Protein AF-A0A7C3LEC4-F1 (afdb_monomer_lite)

Structure (mmCIF, N/CA/C/O backbone):
data_AF-A0A7C3LEC4-F1
#
_entry.id   AF-A0A7C3LEC4-F1
#
loop_
_atom_site.group_PDB
_atom_site.id
_atom_site.type_symbol
_atom_site.label_atom_id
_atom_site.label_alt_id
_atom_site.label_comp_id
_atom_site.label_asym_id
_atom_site.label_entity_id
_atom_site.label_seq_id
_atom_site.pdbx_PDB_ins_code
_atom_site.Cartn_x
_atom_site.Cartn_y
_atom_site.Cartn_z
_atom_site.occupancy
_atom_site.B_iso_or_equiv
_atom_site.auth_seq_id
_atom_site.auth_comp_id
_atom_site.auth_asym_id
_atom_site.auth_atom_id
_atom_site.pdbx_PDB_model_num
ATOM 1 N N . MET A 1 1 ? -20.632 -53.025 -91.323 1.00 38.03 1 MET A N 1
ATOM 2 C CA . MET A 1 1 ? -20.181 -54.429 -91.199 1.00 38.03 1 MET A CA 1
ATOM 3 C C . MET A 1 1 ? -20.245 -54.836 -89.733 1.00 38.03 1 MET A C 1
ATOM 5 O O . MET A 1 1 ? -19.624 -54.153 -88.939 1.00 38.03 1 MET A O 1
ATOM 9 N N . LYS A 1 2 ? -20.999 -55.913 -89.440 1.00 38.25 2 LYS A N 1
ATOM 10 C CA . LYS A 1 2 ? -20.839 -56.899 -88.342 1.00 38.25 2 LYS A CA 1
ATOM 11 C C . LYS A 1 2 ? -20.796 -56.398 -86.874 1.00 38.25 2 LYS A C 1
ATOM 13 O O . LYS A 1 2 ? -19.854 -55.733 -86.486 1.00 38.25 2 LYS A O 1
ATOM 18 N N . THR A 1 3 ? -21.874 -56.609 -86.091 1.00 40.00 3 THR A N 1
ATOM 19 C CA . THR A 1 3 ? -22.117 -57.724 -85.108 1.00 40.00 3 THR A CA 1
ATOM 20 C C . THR A 1 3 ? -21.267 -57.615 -83.827 1.00 40.00 3 THR A C 1
ATOM 22 O O . THR A 1 3 ? -20.110 -57.262 -83.937 1.00 40.00 3 THR A O 1
ATOM 25 N N . LEU A 1 4 ? -21.664 -57.964 -82.596 1.00 41.81 4 LEU A N 1
ATOM 26 C CA . LEU A 1 4 ? -22.846 -58.564 -81.956 1.00 41.81 4 LEU A CA 1
ATOM 27 C C . LEU A 1 4 ? -22.631 -58.464 -80.422 1.00 41.81 4 LEU A C 1
ATOM 29 O O . LEU A 1 4 ? -21.501 -58.567 -79.967 1.00 41.81 4 LEU A O 1
ATOM 33 N N . ARG A 1 5 ? -23.742 -58.335 -79.681 1.00 42.62 5 ARG A N 1
ATOM 34 C CA . ARG A 1 5 ? -24.083 -58.858 -78.332 1.00 42.62 5 ARG A CA 1
ATOM 35 C C . ARG A 1 5 ? -22.997 -59.165 -77.277 1.00 42.62 5 ARG A C 1
ATOM 37 O O . ARG A 1 5 ? -22.108 -59.975 -77.494 1.00 42.62 5 ARG A O 1
ATOM 44 N N . GLY A 1 6 ? -23.322 -58.782 -76.035 1.00 41.06 6 GLY A N 1
ATOM 45 C CA . GLY A 1 6 ? -22.958 -59.526 -74.821 1.00 41.06 6 GLY A CA 1
ATOM 46 C C . GLY A 1 6 ? -23.704 -59.024 -73.574 1.00 41.06 6 GLY A C 1
ATOM 47 O O . GLY A 1 6 ? -23.355 -57.980 -73.041 1.00 41.06 6 GLY A O 1
ATOM 48 N N . LEU A 1 7 ? -24.744 -59.750 -73.141 1.00 51.84 7 LEU A N 1
ATOM 49 C CA . LEU A 1 7 ? -25.491 -59.562 -71.883 1.00 51.84 7 LEU A CA 1
ATOM 50 C C . LEU A 1 7 ? -24.660 -59.996 -70.658 1.00 51.84 7 LEU A C 1
ATOM 52 O O . LEU A 1 7 ? -24.018 -61.041 -70.723 1.00 51.84 7 LEU A O 1
ATOM 56 N N . ALA A 1 8 ? -24.829 -59.323 -69.511 1.00 44.41 8 ALA A N 1
ATOM 57 C CA . ALA A 1 8 ? -24.746 -59.952 -68.184 1.00 44.41 8 ALA A CA 1
ATOM 58 C C . ALA A 1 8 ? -25.538 -59.162 -67.114 1.00 44.41 8 ALA A C 1
ATOM 60 O O . ALA A 1 8 ? -25.639 -57.941 -67.172 1.00 44.41 8 ALA A O 1
ATOM 61 N N . ALA A 1 9 ? -26.118 -59.918 -66.179 1.00 50.47 9 ALA A N 1
ATOM 62 C CA . ALA A 1 9 ? -27.184 -59.626 -65.210 1.00 50.47 9 ALA A CA 1
ATOM 63 C C . ALA A 1 9 ? -26.921 -58.526 -64.146 1.00 50.47 9 ALA A C 1
ATOM 65 O O . ALA A 1 9 ? -25.765 -58.223 -63.844 1.00 50.47 9 ALA A O 1
ATOM 66 N N . PRO A 1 10 ? -27.978 -57.989 -63.490 1.00 47.25 10 PRO A N 1
ATOM 67 C CA . PRO A 1 10 ? -27.826 -57.040 -62.390 1.00 47.25 10 PRO A CA 1
ATOM 68 C C . PRO A 1 10 ? -27.407 -57.755 -61.096 1.00 47.25 10 PRO A C 1
ATOM 70 O O . PRO A 1 10 ? -28.043 -58.711 -60.658 1.00 47.25 10 PRO A O 1
ATOM 73 N N . ARG A 1 11 ? -26.347 -57.262 -60.447 1.00 51.53 11 ARG A N 1
ATOM 74 C CA . ARG A 1 11 ? -26.058 -57.561 -59.037 1.00 51.53 11 ARG A CA 1
ATOM 75 C C . ARG A 1 11 ? -26.764 -56.511 -58.186 1.00 51.53 11 ARG A C 1
ATOM 77 O O . ARG A 1 11 ? -26.497 -55.328 -58.360 1.00 51.53 11 ARG A O 1
ATOM 84 N N . HIS A 1 12 ? -27.626 -56.936 -57.267 1.00 56.53 12 HIS A N 1
ATOM 85 C CA . HIS A 1 12 ? -28.077 -56.095 -56.159 1.00 56.53 12 HIS A CA 1
ATOM 86 C C . HIS A 1 12 ? -26.960 -55.998 -55.110 1.00 56.53 12 HIS A C 1
ATOM 88 O O . HIS A 1 12 ? -26.581 -57.032 -54.557 1.00 56.53 12 HIS A O 1
ATOM 94 N N . PRO A 1 13 ? -26.453 -54.800 -54.775 1.00 56.41 13 PRO A N 1
ATOM 95 C CA . PRO A 1 13 ? -25.772 -54.586 -53.512 1.00 56.41 13 PRO A CA 1
ATOM 96 C C . PRO A 1 13 ? -26.797 -54.169 -52.446 1.00 56.41 13 PRO A C 1
ATOM 98 O O . PRO A 1 13 ? -27.571 -53.231 -52.642 1.00 56.41 13 PRO A O 1
ATOM 101 N N . GLY A 1 14 ? -26.805 -54.887 -51.319 1.00 56.25 14 GLY A N 1
ATOM 102 C CA . GLY A 1 14 ? -27.458 -54.451 -50.081 1.00 56.25 14 GLY A CA 1
ATOM 103 C C . GLY A 1 14 ? -26.877 -53.124 -49.561 1.00 56.25 14 GLY A C 1
ATOM 104 O O . GLY A 1 14 ? -25.855 -52.651 -50.064 1.00 56.25 14 GLY A O 1
ATOM 105 N N . PRO A 1 15 ? -27.536 -52.490 -48.579 1.00 55.31 15 PRO A N 1
ATOM 106 C CA . PRO A 1 15 ? -27.383 -51.065 -48.312 1.00 55.31 15 PRO A CA 1
ATOM 107 C C . PRO A 1 15 ? -26.033 -50.755 -47.648 1.00 55.31 15 PRO A C 1
ATOM 109 O O . PRO A 1 15 ? -25.650 -51.452 -46.705 1.00 55.31 15 PRO A O 1
ATOM 112 N N . PRO A 1 16 ? -25.322 -49.685 -48.044 1.00 55.59 16 PRO A N 1
ATOM 113 C CA . PRO A 1 16 ? -24.225 -49.185 -47.237 1.00 55.59 16 PRO A CA 1
ATOM 114 C C . PRO A 1 16 ? -24.799 -48.297 -46.127 1.00 55.59 16 PRO A C 1
ATOM 116 O O . PRO A 1 16 ? -25.339 -47.228 -46.392 1.00 55.59 16 PRO A O 1
ATOM 119 N N . PHE A 1 17 ? -24.689 -48.769 -44.884 1.00 57.84 17 PHE A N 1
ATOM 120 C CA . PHE A 1 17 ? -24.956 -48.040 -43.642 1.00 57.84 17 PHE A CA 1
ATOM 121 C C . PHE A 1 17 ? -24.212 -46.684 -43.616 1.00 57.84 17 PHE A C 1
ATOM 123 O O . PHE A 1 17 ? -23.004 -46.678 -43.376 1.00 57.84 17 PHE A O 1
ATOM 130 N N . PRO A 1 18 ? -24.880 -45.523 -43.787 1.00 53.19 18 PRO A N 1
ATOM 131 C CA . PRO A 1 18 ? -24.208 -44.223 -43.767 1.00 53.19 18 PRO A CA 1
ATOM 132 C C . PRO A 1 18 ? -24.259 -43.541 -42.387 1.00 53.19 18 PRO A C 1
ATOM 134 O O . PRO A 1 18 ? -23.604 -42.526 -42.166 1.00 53.19 18 PRO A O 1
ATOM 137 N N . HIS A 1 19 ? -25.018 -44.084 -41.429 1.00 52.25 19 HIS A N 1
ATOM 138 C CA . HIS A 1 19 ? -25.317 -43.392 -40.168 1.00 52.25 19 HIS A CA 1
ATOM 139 C C . HIS A 1 19 ? -24.246 -43.562 -39.080 1.00 52.25 19 HIS A C 1
ATOM 141 O O . HIS A 1 19 ? -24.142 -42.720 -38.191 1.00 52.25 19 HIS A O 1
ATOM 147 N N . LEU A 1 20 ? -23.414 -44.606 -39.161 1.00 53.00 20 LEU A N 1
ATOM 148 C CA . LEU A 1 20 ? -22.359 -44.864 -38.172 1.00 53.00 20 LEU A CA 1
ATOM 149 C C . LEU A 1 20 ? -21.160 -43.915 -38.326 1.00 53.00 20 LEU A C 1
ATOM 151 O O . LEU A 1 20 ? -20.587 -43.487 -37.328 1.00 53.00 20 LEU A O 1
ATOM 155 N N . ALA A 1 21 ? -20.826 -43.512 -39.556 1.00 54.72 21 ALA A N 1
ATOM 156 C CA . ALA A 1 21 ? -19.717 -42.590 -39.810 1.00 54.72 21 ALA A CA 1
ATOM 157 C C . ALA A 1 21 ? -20.034 -41.145 -39.375 1.00 54.72 21 ALA A C 1
ATOM 159 O O . ALA A 1 21 ? -19.155 -40.437 -38.886 1.00 54.72 21 ALA A O 1
ATOM 160 N N . LEU A 1 22 ? -21.297 -40.716 -39.494 1.00 53.59 22 LEU A N 1
ATOM 161 C CA . LEU A 1 22 ? -21.722 -39.363 -39.120 1.00 53.59 22 LEU A CA 1
ATOM 162 C C . LEU A 1 22 ? -21.782 -39.170 -37.592 1.00 53.59 22 LEU A C 1
ATOM 164 O O . LEU A 1 22 ? -21.435 -38.102 -37.091 1.00 53.59 22 LEU A O 1
ATOM 168 N N . GLY A 1 23 ? -22.163 -40.214 -36.846 1.00 54.94 23 GLY A N 1
ATOM 169 C CA . GLY A 1 23 ? -22.210 -40.177 -35.379 1.00 54.94 23 GLY A CA 1
ATOM 170 C C . GLY A 1 23 ? -20.829 -40.065 -34.725 1.00 54.94 23 GLY A C 1
ATOM 171 O O . GLY A 1 23 ? -20.663 -39.320 -33.762 1.00 54.94 23 GLY A O 1
ATOM 172 N N . VAL A 1 24 ? -19.815 -40.739 -35.282 1.00 58.44 24 VAL A N 1
ATOM 173 C CA . VAL A 1 24 ? -18.431 -40.671 -34.775 1.00 58.44 24 VAL A CA 1
ATOM 174 C C . VAL A 1 24 ? -17.795 -39.304 -35.053 1.00 58.44 24 VAL A C 1
ATOM 176 O O . VAL A 1 24 ? -17.074 -38.781 -34.207 1.00 58.44 24 VAL A O 1
ATOM 179 N N . LEU A 1 25 ? -18.113 -38.678 -36.191 1.00 56.53 25 LEU A N 1
ATOM 180 C CA . LEU A 1 25 ? -17.608 -37.344 -36.526 1.00 56.53 25 LEU A CA 1
ATOM 181 C C . LEU A 1 25 ? -18.189 -36.255 -35.603 1.00 56.53 25 LEU A C 1
ATOM 183 O O . LEU A 1 25 ? -17.462 -35.363 -35.179 1.00 56.53 25 LEU A O 1
ATOM 187 N N . LEU A 1 26 ? -19.468 -36.355 -35.225 1.00 56.09 26 LEU A N 1
ATOM 188 C CA . LEU A 1 26 ? -20.110 -35.422 -34.285 1.00 56.09 26 LEU A CA 1
ATOM 189 C C . LEU A 1 26 ? -19.587 -35.560 -32.844 1.00 56.09 26 LEU A C 1
ATOM 191 O O . LEU A 1 26 ? -19.473 -34.558 -32.139 1.00 56.09 26 LEU A O 1
ATOM 195 N N . LEU A 1 27 ? -19.201 -36.768 -32.423 1.00 54.88 27 LEU A N 1
ATOM 196 C CA . LEU A 1 27 ? -18.569 -37.010 -31.117 1.00 54.88 27 LEU A CA 1
ATOM 197 C C . LEU A 1 27 ? -17.131 -36.470 -31.028 1.00 54.88 27 LEU A C 1
ATOM 199 O O . LEU A 1 27 ? -16.689 -36.113 -29.938 1.00 54.88 27 LEU A O 1
ATOM 203 N N . LEU A 1 28 ? -16.419 -36.349 -32.154 1.00 55.75 28 LEU A N 1
ATOM 204 C CA . LEU A 1 28 ? -15.067 -35.774 -32.201 1.00 55.75 28 LEU A CA 1
ATOM 205 C C . LEU A 1 28 ? -15.051 -34.237 -32.209 1.00 55.75 28 LEU A C 1
ATOM 207 O O . LEU A 1 28 ? -14.057 -33.643 -31.807 1.00 55.75 28 LEU A O 1
ATOM 211 N N . VAL A 1 29 ? -16.141 -33.580 -32.623 1.00 55.97 29 VAL A N 1
ATOM 212 C CA . VAL A 1 29 ? -16.235 -32.105 -32.625 1.00 55.97 29 VAL A CA 1
ATOM 213 C C . VAL A 1 29 ? -16.628 -31.551 -31.244 1.00 55.97 29 VAL A C 1
ATOM 215 O O . VAL A 1 29 ? -16.306 -30.410 -30.922 1.00 55.97 29 VAL A O 1
ATOM 218 N N . TYR A 1 30 ? -17.263 -32.357 -30.385 1.00 53.19 30 TYR A N 1
ATOM 219 C CA . TYR A 1 30 ? -17.681 -31.926 -29.042 1.00 53.19 30 TYR A CA 1
ATOM 220 C C . TYR A 1 30 ? -16.588 -32.009 -27.961 1.00 53.19 30 TYR A C 1
ATOM 222 O O . TYR A 1 30 ? -16.774 -31.462 -26.875 1.00 53.19 30 TYR A O 1
ATOM 230 N N . THR A 1 31 ? -15.442 -32.647 -28.221 1.00 54.31 31 THR A N 1
ATOM 231 C CA . THR A 1 31 ? -14.373 -32.820 -27.216 1.00 54.31 31 THR A CA 1
ATOM 232 C C . THR A 1 31 ? -13.286 -31.741 -27.245 1.00 54.31 31 THR A C 1
ATOM 234 O O . THR A 1 31 ? -12.437 -31.717 -26.356 1.00 54.31 31 THR A O 1
ATOM 237 N N . SER A 1 32 ? -13.306 -30.802 -28.196 1.00 53.47 32 SER A N 1
ATOM 238 C CA . SER A 1 32 ? -12.223 -29.818 -28.380 1.00 53.47 32 SER A CA 1
ATOM 239 C C . SER A 1 32 ? -12.440 -28.438 -27.740 1.00 53.47 32 SER A C 1
ATOM 241 O O . SER A 1 32 ? -11.647 -27.534 -27.983 1.00 53.47 32 SER A O 1
ATOM 243 N N . ALA A 1 33 ? -13.453 -28.249 -26.890 1.00 55.28 33 ALA A N 1
ATOM 244 C CA . ALA A 1 33 ? -13.653 -26.990 -26.157 1.00 55.28 33 ALA A CA 1
ATOM 245 C C . ALA A 1 33 ? -13.375 -27.120 -24.649 1.00 55.28 33 ALA A C 1
ATOM 247 O O . ALA A 1 33 ? -14.058 -26.523 -23.821 1.00 55.28 33 ALA A O 1
ATOM 248 N N . ALA A 1 34 ? -12.352 -27.886 -24.268 1.00 54.81 34 ALA A N 1
ATOM 249 C CA . ALA A 1 34 ? -11.735 -27.724 -22.958 1.00 54.81 34 ALA A CA 1
ATOM 250 C C . ALA A 1 34 ? -10.732 -26.566 -23.048 1.00 54.81 34 ALA A C 1
ATOM 252 O O . ALA A 1 34 ? -9.538 -26.774 -23.257 1.00 54.81 34 ALA A O 1
ATOM 253 N N . THR A 1 35 ? -11.212 -25.326 -22.920 1.00 54.22 35 THR A N 1
ATOM 254 C CA . THR A 1 35 ? -10.323 -24.194 -22.641 1.00 54.22 35 THR A CA 1
ATOM 255 C C . THR A 1 35 ? -9.711 -24.452 -21.272 1.00 54.22 35 THR A C 1
ATOM 257 O O . THR A 1 35 ? -10.324 -24.169 -20.244 1.00 54.22 35 THR A O 1
ATOM 260 N N . SER A 1 36 ? -8.508 -25.022 -21.238 1.00 58.34 36 SER A N 1
ATOM 261 C CA . SER A 1 36 ? -7.656 -24.968 -20.060 1.00 58.34 36 SER A CA 1
ATOM 262 C C . SER A 1 36 ? -7.430 -23.488 -19.776 1.00 58.34 36 SER A C 1
ATOM 264 O O . SER A 1 36 ? -6.641 -22.839 -20.467 1.00 58.34 36 SER A O 1
ATOM 266 N N . GLY A 1 37 ? -8.190 -22.918 -18.838 1.00 51.09 37 GLY A N 1
ATOM 267 C CA . GLY A 1 37 ? -7.944 -21.565 -18.363 1.00 51.09 37 GLY A CA 1
ATOM 268 C C . GLY A 1 37 ? -6.473 -21.501 -17.987 1.00 51.09 37 GLY A C 1
ATOM 269 O O . GLY A 1 37 ? -6.030 -22.292 -17.155 1.00 51.09 37 GLY A O 1
ATOM 270 N N . ALA A 1 38 ? -5.704 -20.659 -18.682 1.00 58.66 38 ALA A N 1
ATOM 271 C CA . ALA A 1 38 ? -4.285 -20.512 -18.409 1.00 58.66 38 ALA A CA 1
ATOM 272 C C . ALA A 1 38 ? -4.138 -20.304 -16.902 1.00 58.66 38 ALA A C 1
ATOM 274 O O . ALA A 1 38 ? -4.747 -19.384 -16.352 1.00 58.66 38 ALA A O 1
ATOM 275 N N . VAL A 1 39 ? -3.407 -21.200 -16.234 1.00 55.75 39 VAL A N 1
ATOM 276 C CA . VAL A 1 39 ? -3.098 -21.062 -14.813 1.00 55.75 39 VAL A CA 1
ATOM 277 C C . VAL A 1 39 ? -2.348 -19.743 -14.688 1.00 55.75 39 VAL A C 1
ATOM 279 O O . VAL A 1 39 ? -1.176 -19.642 -15.043 1.00 55.75 39 VAL A O 1
ATOM 282 N N . SER A 1 40 ? -3.066 -18.692 -14.298 1.00 62.94 40 SER A N 1
ATOM 283 C CA . SER A 1 40 ? -2.488 -17.372 -14.109 1.00 62.94 40 SER A CA 1
ATOM 284 C C . SER A 1 40 ? -1.607 -17.470 -12.880 1.00 62.94 40 SER A C 1
ATOM 286 O O . SER A 1 40 ? -2.110 -17.463 -11.755 1.00 62.94 40 SER A O 1
ATOM 288 N N . GLU A 1 41 ? -0.300 -17.563 -13.101 1.00 72.75 41 GLU A N 1
ATOM 289 C CA . GLU A 1 41 ? 0.687 -17.465 -12.038 1.00 72.75 41 GLU A CA 1
ATOM 290 C C . GLU A 1 41 ? 0.403 -16.184 -11.239 1.00 72.75 41 GLU A C 1
ATOM 292 O O . GLU A 1 41 ? 0.360 -15.074 -11.785 1.00 72.75 41 GLU A O 1
ATOM 297 N N . THR A 1 42 ? 0.064 -16.379 -9.966 1.00 80.50 42 THR A N 1
ATOM 298 C CA . THR A 1 42 ? -0.406 -15.341 -9.049 1.00 80.50 42 THR A CA 1
ATOM 299 C C . THR A 1 42 ? 0.518 -15.363 -7.8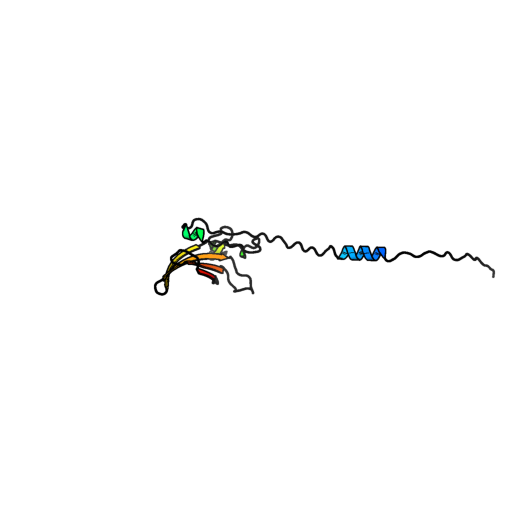46 1.00 80.50 42 THR A C 1
ATOM 301 O O . THR A 1 42 ? 0.496 -16.303 -7.054 1.00 80.50 42 THR A O 1
ATOM 304 N N . GLN A 1 43 ? 1.347 -14.332 -7.714 1.00 89.81 43 GLN A N 1
ATOM 305 C CA . GLN A 1 43 ? 2.161 -14.118 -6.525 1.00 89.81 43 GLN A CA 1
ATOM 306 C C . GLN A 1 43 ? 1.378 -13.271 -5.518 1.00 89.81 43 GLN A C 1
ATOM 308 O O . GLN A 1 43 ? 0.971 -12.151 -5.825 1.00 89.81 43 GLN A O 1
ATOM 313 N N . ALA A 1 44 ? 1.180 -13.795 -4.308 1.00 93.69 44 ALA A N 1
ATOM 314 C CA . ALA A 1 44 ? 0.605 -13.033 -3.206 1.00 93.69 44 ALA A CA 1
ATOM 315 C C . ALA A 1 44 ? 1.696 -12.279 -2.432 1.00 93.69 44 ALA A C 1
ATOM 317 O O . ALA A 1 44 ? 2.781 -12.805 -2.180 1.00 93.69 44 ALA A O 1
ATOM 318 N N . TYR A 1 45 ? 1.384 -11.055 -2.020 1.00 94.62 45 TYR A N 1
ATOM 319 C CA . TYR A 1 45 ? 2.240 -10.190 -1.224 1.00 94.62 45 TYR A CA 1
ATOM 320 C C . TYR A 1 45 ? 1.594 -9.949 0.139 1.00 94.62 45 TYR A C 1
ATOM 322 O O . TYR A 1 45 ? 0.424 -9.568 0.222 1.00 94.62 45 TYR A O 1
ATOM 330 N N . VAL A 1 46 ? 2.372 -10.144 1.202 1.00 92.94 46 VAL A N 1
ATOM 331 C CA . VAL A 1 46 ? 1.955 -9.923 2.592 1.00 92.94 46 VAL A CA 1
ATOM 332 C C . VAL A 1 46 ? 2.942 -8.960 3.233 1.00 92.94 46 VAL A C 1
ATOM 334 O O . VAL A 1 46 ? 4.153 -9.138 3.101 1.00 92.94 46 VAL A O 1
ATOM 337 N N . ALA A 1 47 ? 2.443 -7.937 3.925 1.00 89.19 47 ALA A N 1
ATOM 338 C CA . ALA A 1 47 ? 3.312 -7.028 4.661 1.00 89.19 47 ALA A CA 1
ATOM 339 C C . ALA A 1 47 ? 3.946 -7.753 5.862 1.00 89.19 47 ALA A C 1
ATOM 341 O O . ALA A 1 47 ? 3.242 -8.323 6.696 1.00 89.19 47 ALA A O 1
ATOM 342 N N . SER A 1 48 ? 5.273 -7.699 5.973 1.00 86.25 48 SER A N 1
ATOM 343 C CA . SER A 1 48 ? 6.047 -8.297 7.069 1.00 86.25 48 SER A CA 1
ATOM 344 C C . SER A 1 48 ? 6.895 -7.253 7.799 1.00 86.25 48 SER A C 1
ATOM 346 O O . SER A 1 48 ? 7.217 -6.208 7.241 1.00 86.25 48 SER A O 1
ATOM 348 N N . GLY A 1 49 ? 7.289 -7.541 9.045 1.00 84.88 49 GLY A N 1
ATOM 349 C CA . GLY A 1 49 ? 8.221 -6.701 9.816 1.00 84.88 49 GLY A CA 1
ATOM 350 C C . GLY A 1 49 ? 7.605 -5.466 10.489 1.00 84.88 49 GLY A C 1
ATOM 351 O O . GLY A 1 49 ? 8.333 -4.663 11.066 1.00 84.88 49 GLY A O 1
ATOM 352 N N . GLY A 1 50 ? 6.279 -5.304 10.437 1.00 85.00 50 GLY A N 1
ATOM 353 C CA . GLY A 1 50 ? 5.567 -4.217 11.112 1.00 85.00 50 GLY A CA 1
ATOM 354 C C . GLY A 1 50 ? 5.233 -4.504 12.587 1.00 85.00 50 GLY A C 1
ATOM 355 O O . GLY A 1 50 ? 5.374 -5.637 13.057 1.00 85.00 50 GLY A O 1
ATOM 356 N N . PRO A 1 51 ? 4.730 -3.495 13.328 1.00 90.38 51 PRO A N 1
ATOM 357 C CA . PRO A 1 51 ? 4.218 -3.678 14.686 1.00 90.38 51 PRO A CA 1
ATOM 358 C C . PRO A 1 51 ? 3.124 -4.759 14.755 1.00 90.38 51 PRO A C 1
ATOM 360 O O . PRO A 1 51 ? 2.386 -4.934 13.784 1.00 90.38 51 PRO A O 1
ATOM 363 N N . PRO A 1 52 ? 2.906 -5.421 15.908 1.00 91.62 52 PRO A N 1
ATOM 364 C CA . PRO A 1 52 ? 1.947 -6.527 16.017 1.00 91.62 52 PRO A CA 1
ATOM 365 C C . PRO A 1 52 ? 0.524 -6.194 15.546 1.00 91.62 52 PRO A C 1
ATOM 367 O O . PRO A 1 52 ? -0.139 -7.027 14.931 1.00 91.62 52 PRO A O 1
ATOM 370 N N . LEU A 1 53 ? 0.054 -4.969 15.809 1.00 91.81 53 LEU A N 1
ATOM 371 C CA . LEU A 1 53 ? -1.262 -4.511 15.357 1.00 91.81 53 LEU A CA 1
ATOM 372 C C . LEU A 1 53 ? -1.324 -4.368 13.828 1.00 91.81 53 LEU A C 1
ATOM 374 O O . LEU A 1 53 ? -2.325 -4.738 13.223 1.00 91.81 53 LEU A O 1
ATOM 378 N N . ALA A 1 54 ? -0.244 -3.885 13.211 1.00 91.62 54 ALA A N 1
ATOM 379 C CA . ALA A 1 54 ? -0.134 -3.755 11.765 1.00 91.62 54 ALA A CA 1
ATOM 380 C C . ALA A 1 54 ? -0.087 -5.128 11.086 1.00 91.62 54 ALA A C 1
ATOM 382 O O . ALA A 1 54 ? -0.787 -5.347 10.107 1.00 91.62 54 ALA A O 1
ATOM 383 N N . SER A 1 55 ? 0.692 -6.068 11.620 1.00 92.81 55 SER A N 1
ATOM 384 C CA . SER A 1 55 ? 0.826 -7.411 11.043 1.00 92.81 55 SER A CA 1
ATOM 385 C C . SER A 1 55 ? -0.471 -8.222 11.152 1.00 92.81 55 SER A C 1
ATOM 387 O O . SER A 1 55 ? -0.822 -8.946 10.228 1.00 92.81 55 SER A O 1
ATOM 389 N N . ARG A 1 56 ? -1.234 -8.060 12.244 1.00 94.50 56 ARG A N 1
ATOM 390 C CA . ARG A 1 56 ? -2.529 -8.740 12.450 1.00 94.50 56 ARG A CA 1
ATOM 391 C C . ARG A 1 56 ? -3.591 -8.352 11.419 1.00 94.50 56 ARG A C 1
ATOM 393 O O . ARG A 1 56 ? -4.433 -9.175 11.079 1.00 94.50 56 ARG A O 1
ATOM 400 N N . HIS A 1 57 ? -3.575 -7.099 10.976 1.00 95.75 57 HIS A N 1
ATOM 401 C CA . HIS A 1 57 ? -4.557 -6.545 10.042 1.00 95.75 57 HIS A CA 1
ATOM 402 C C . HIS A 1 57 ? -3.937 -6.212 8.678 1.00 95.75 57 HIS A C 1
ATOM 404 O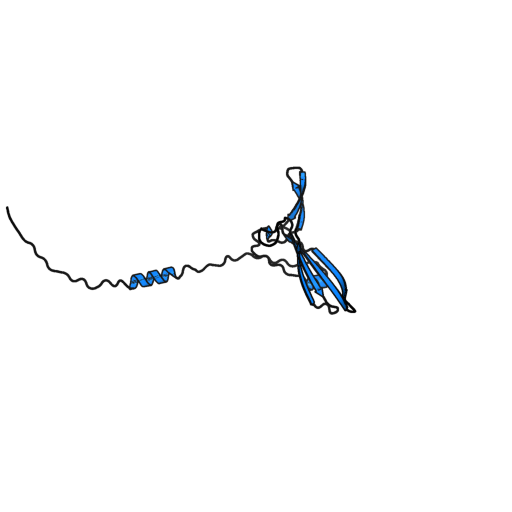 O . HIS A 1 57 ? -4.522 -5.454 7.905 1.00 95.75 57 HIS A O 1
ATOM 410 N N . ALA A 1 58 ? -2.748 -6.751 8.391 1.00 95.12 58 ALA A N 1
ATOM 411 C CA . ALA A 1 58 ? -2.064 -6.519 7.132 1.00 95.12 58 ALA A CA 1
ATOM 412 C C . ALA A 1 58 ? -2.879 -7.105 5.969 1.00 95.12 58 ALA A C 1
ATOM 414 O O . ALA A 1 58 ? -3.310 -8.259 6.045 1.00 95.12 58 ALA A O 1
ATOM 415 N N . PRO A 1 59 ? -3.083 -6.345 4.882 1.00 94.69 59 PRO A N 1
ATOM 416 C CA . PRO A 1 59 ? -3.736 -6.879 3.703 1.00 94.69 59 PRO A CA 1
ATOM 417 C C . PRO A 1 59 ? -2.839 -7.908 3.011 1.00 94.69 59 PRO A C 1
ATOM 419 O O . PRO A 1 59 ? -1.612 -7.777 2.980 1.00 94.69 59 PRO A O 1
ATOM 422 N N . VAL A 1 60 ? -3.483 -8.892 2.390 1.00 95.06 60 VAL A N 1
ATOM 423 C CA . VAL A 1 60 ? -2.859 -9.769 1.399 1.00 95.06 60 VAL A CA 1
ATOM 424 C C . VAL A 1 60 ? -3.231 -9.236 0.023 1.00 95.06 60 VAL A C 1
ATOM 426 O O . VAL A 1 60 ? -4.411 -9.074 -0.281 1.00 95.06 60 VAL A O 1
ATOM 429 N N . ILE A 1 61 ? -2.233 -8.948 -0.809 1.00 93.81 61 ILE A N 1
ATOM 430 C CA . ILE A 1 61 ? -2.443 -8.475 -2.181 1.00 93.81 61 ILE A CA 1
ATOM 431 C C . ILE A 1 61 ? -2.082 -9.611 -3.130 1.00 93.81 61 ILE A C 1
ATOM 433 O O . ILE A 1 61 ? -0.941 -10.055 -3.130 1.00 93.81 61 ILE A O 1
ATOM 437 N N . ALA A 1 62 ? -3.028 -10.058 -3.953 1.00 93.31 62 ALA A N 1
ATOM 438 C CA . ALA A 1 62 ? -2.816 -11.115 -4.944 1.00 93.31 62 ALA A CA 1
ATOM 439 C C . ALA A 1 62 ? -3.169 -10.599 -6.351 1.00 93.31 62 ALA A C 1
ATOM 441 O O . ALA A 1 62 ? -4.294 -10.799 -6.816 1.00 93.31 62 ALA A O 1
ATOM 442 N N . PRO A 1 63 ? -2.255 -9.871 -7.021 1.00 90.19 63 PRO A N 1
ATOM 443 C CA . PRO A 1 63 ? -2.494 -9.364 -8.364 1.00 90.19 63 PRO A CA 1
ATOM 444 C C . PRO A 1 63 ? -2.573 -10.506 -9.375 1.00 90.19 63 PRO A C 1
ATOM 446 O O . PRO A 1 63 ? -1.853 -11.496 -9.273 1.00 90.19 63 PRO A O 1
ATOM 449 N N . GLN A 1 64 ? -3.409 -10.349 -10.395 1.00 88.75 64 GLN A N 1
ATOM 450 C CA . GLN A 1 64 ? -3.481 -11.317 -11.486 1.00 88.75 64 GLN A CA 1
ATOM 451 C C . GLN A 1 64 ? -2.288 -11.168 -12.435 1.00 88.75 64 GLN A C 1
ATOM 453 O O . GLN A 1 64 ? -1.767 -10.070 -12.629 1.00 88.75 64 GLN A O 1
ATOM 458 N N . ASN A 1 65 ? -1.903 -12.263 -13.0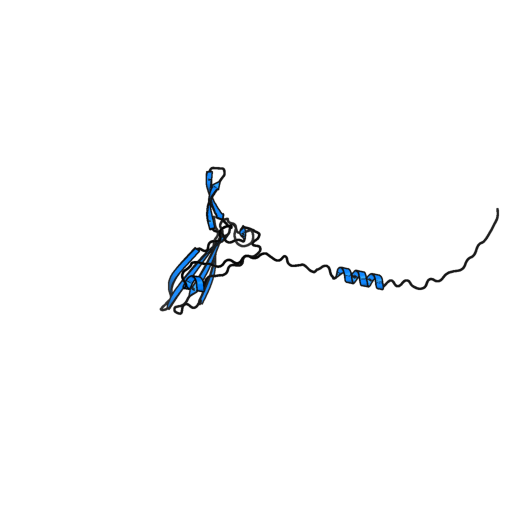95 1.00 89.25 65 ASN A N 1
ATOM 459 C CA . ASN A 1 65 ? -0.866 -12.292 -14.125 1.00 89.25 65 ASN A CA 1
ATOM 460 C C . ASN A 1 65 ? 0.438 -11.602 -13.683 1.00 89.25 65 ASN A C 1
ATOM 462 O O . ASN A 1 65 ? 0.885 -10.621 -14.292 1.00 89.25 65 ASN A O 1
ATOM 466 N N . THR A 1 66 ? 1.059 -12.112 -12.618 1.00 91.31 66 THR A N 1
ATOM 467 C CA . THR A 1 66 ? 2.311 -11.554 -12.086 1.00 91.31 66 THR A CA 1
ATOM 468 C C . THR A 1 66 ? 3.516 -11.860 -12.971 1.00 91.31 66 THR A C 1
ATOM 470 O O . THR A 1 66 ? 4.617 -11.416 -12.671 1.00 91.31 66 THR A O 1
ATOM 473 N N . LEU A 1 67 ? 3.358 -12.546 -14.106 1.00 91.19 67 LEU A N 1
ATOM 474 C CA . LEU A 1 67 ? 4.392 -12.595 -15.148 1.00 91.19 67 LEU A CA 1
ATOM 475 C C . LEU A 1 67 ? 4.674 -11.209 -15.740 1.00 91.19 67 LEU A C 1
ATOM 477 O O . LEU A 1 67 ? 5.780 -10.942 -16.207 1.00 91.19 67 LEU A O 1
ATOM 481 N N . ARG A 1 68 ? 3.698 -10.299 -15.679 1.00 91.25 68 ARG A N 1
ATOM 482 C CA . ARG A 1 68 ? 3.865 -8.914 -16.112 1.00 91.25 68 ARG A CA 1
ATOM 483 C C . ARG A 1 68 ? 4.373 -8.058 -14.956 1.00 91.25 68 ARG A C 1
ATOM 485 O O . ARG A 1 68 ? 3.725 -7.975 -13.917 1.00 91.25 68 ARG A O 1
ATOM 492 N N . SER A 1 69 ? 5.505 -7.384 -15.154 1.00 93.12 69 SER A N 1
ATOM 493 C CA . SER A 1 69 ? 6.153 -6.553 -14.125 1.00 93.12 69 SER A CA 1
ATOM 494 C C . SER A 1 69 ? 5.235 -5.470 -13.556 1.00 93.12 69 SER A C 1
ATOM 496 O O . SER A 1 69 ? 5.239 -5.231 -12.354 1.00 93.12 69 SER A O 1
ATOM 498 N N . TYR A 1 70 ? 4.376 -4.881 -14.388 1.00 92.06 70 TYR A N 1
ATOM 499 C CA . TYR A 1 70 ? 3.432 -3.848 -13.966 1.00 92.06 70 TYR A CA 1
ATOM 500 C C . TYR A 1 70 ? 2.287 -4.348 -13.075 1.00 92.06 70 TYR A C 1
ATOM 502 O O . TYR A 1 70 ? 1.622 -3.531 -12.447 1.00 92.06 70 TYR A O 1
ATOM 510 N N . ASN A 1 71 ? 2.077 -5.665 -12.983 1.00 92.56 71 ASN A N 1
ATOM 511 C CA . ASN A 1 71 ? 1.147 -6.271 -12.028 1.00 92.56 71 ASN A CA 1
ATOM 512 C C . ASN A 1 71 ? 1.833 -6.646 -10.705 1.00 92.56 71 ASN A C 1
ATOM 514 O O . ASN A 1 71 ? 1.166 -7.097 -9.779 1.00 92.56 71 ASN A O 1
ATOM 518 N N . ARG A 1 72 ? 3.156 -6.482 -10.590 1.00 95.00 72 ARG A N 1
ATOM 519 C CA . ARG A 1 72 ? 3.904 -6.774 -9.363 1.00 95.00 72 ARG A CA 1
ATOM 520 C C . ARG A 1 72 ? 3.975 -5.539 -8.478 1.00 95.00 72 ARG A C 1
ATOM 522 O O . ARG A 1 72 ? 4.174 -4.425 -8.963 1.00 95.00 72 ARG A O 1
ATOM 529 N N . VAL A 1 73 ? 3.887 -5.761 -7.171 1.00 95.50 73 VAL A N 1
ATOM 530 C CA . VAL A 1 73 ? 4.255 -4.742 -6.184 1.00 95.50 73 VAL A CA 1
ATOM 531 C C . VAL A 1 73 ? 5.762 -4.513 -6.262 1.00 95.50 73 VAL A C 1
ATOM 533 O O . VAL A 1 73 ? 6.530 -5.472 -6.327 1.00 95.50 73 VAL A O 1
ATOM 536 N N . GLY A 1 74 ? 6.194 -3.255 -6.230 1.00 96.44 74 GLY A N 1
ATOM 537 C CA . GLY A 1 74 ? 7.613 -2.918 -6.255 1.00 96.44 74 GLY A CA 1
ATOM 538 C C . GLY A 1 74 ? 7.995 -1.744 -5.365 1.00 96.44 74 GLY A C 1
ATOM 539 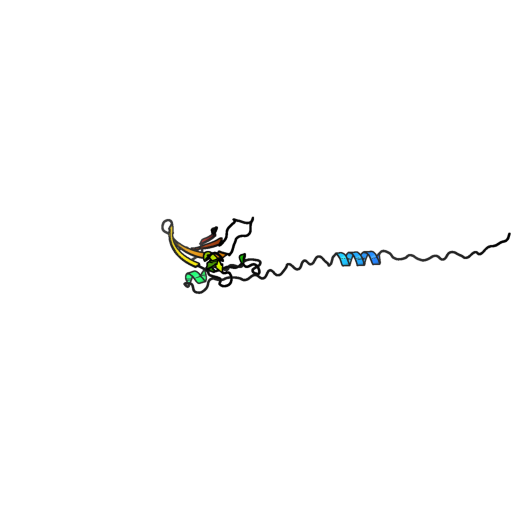O O . GLY A 1 74 ? 7.158 -1.131 -4.699 1.00 96.44 74 GLY A O 1
ATOM 540 N N . THR A 1 75 ? 9.290 -1.442 -5.370 1.00 97.44 75 THR A N 1
ATOM 541 C CA . THR A 1 75 ? 9.900 -0.375 -4.573 1.00 97.44 75 THR A CA 1
ATOM 542 C C . THR A 1 75 ? 10.197 0.845 -5.443 1.00 97.44 75 THR A C 1
ATOM 544 O O . THR A 1 75 ? 10.930 0.718 -6.422 1.00 97.44 75 THR A O 1
ATOM 547 N N . PRO A 1 76 ? 9.675 2.033 -5.102 1.00 95.44 76 PRO A N 1
ATOM 548 C CA . PRO A 1 76 ? 10.155 3.298 -5.643 1.00 95.44 76 PRO A CA 1
ATOM 549 C C . PRO A 1 76 ? 11.682 3.428 -5.573 1.00 95.44 76 PRO A C 1
ATOM 551 O O . PRO A 1 76 ? 12.280 3.300 -4.506 1.00 95.44 76 PRO A O 1
ATOM 554 N N . ALA A 1 77 ? 12.305 3.714 -6.710 1.00 96.31 77 ALA A N 1
ATOM 555 C CA . ALA A 1 77 ? 13.744 3.847 -6.875 1.00 96.31 77 ALA A CA 1
ATOM 556 C C . ALA A 1 77 ? 14.075 4.973 -7.866 1.00 96.31 77 ALA A C 1
ATOM 558 O O . ALA A 1 77 ? 13.216 5.450 -8.608 1.00 96.31 77 ALA A O 1
ATOM 559 N N . ALA A 1 78 ? 15.339 5.394 -7.882 1.00 95.56 78 ALA A N 1
ATOM 560 C CA . ALA A 1 78 ? 15.852 6.401 -8.802 1.00 95.56 78 ALA A CA 1
ATOM 561 C C . ALA A 1 78 ? 17.023 5.833 -9.609 1.00 95.56 78 ALA A C 1
ATOM 563 O O . ALA A 1 78 ? 17.832 5.062 -9.090 1.00 95.56 78 ALA A O 1
ATOM 564 N N . ARG A 1 79 ? 17.122 6.214 -10.881 1.00 94.88 79 ARG A N 1
ATOM 565 C CA . ARG A 1 79 ? 18.267 5.915 -11.755 1.00 94.88 79 ARG A CA 1
ATOM 566 C C . ARG A 1 79 ? 18.593 7.123 -12.623 1.00 94.88 79 ARG A C 1
ATOM 568 O O . ARG A 1 79 ? 17.787 8.044 -12.705 1.00 94.88 79 ARG A O 1
ATOM 575 N N . ARG A 1 80 ? 19.756 7.117 -13.275 1.00 96.38 80 ARG A N 1
ATOM 576 C CA . ARG A 1 80 ? 20.049 8.058 -14.364 1.00 96.38 80 ARG A CA 1
ATOM 577 C C . ARG A 1 80 ? 19.721 7.411 -15.707 1.00 96.38 80 ARG A C 1
ATOM 579 O O . ARG A 1 80 ? 20.015 6.230 -15.885 1.00 96.38 80 ARG A O 1
ATOM 586 N N . ASP A 1 81 ? 19.090 8.159 -16.603 1.00 93.06 81 ASP A N 1
ATOM 587 C CA . ASP A 1 81 ? 18.854 7.743 -17.986 1.00 93.06 81 ASP A CA 1
ATOM 588 C C . ASP A 1 81 ? 20.104 7.948 -18.865 1.00 93.06 81 ASP A C 1
ATOM 590 O O . ASP A 1 81 ? 21.184 8.292 -18.375 1.00 93.06 81 ASP A O 1
ATOM 594 N N . THR A 1 82 ? 19.965 7.716 -20.172 1.00 94.25 82 THR A N 1
ATOM 595 C CA . THR A 1 82 ? 21.048 7.877 -21.157 1.00 94.25 82 THR A CA 1
ATOM 596 C C . THR A 1 82 ? 21.537 9.318 -21.295 1.00 94.25 82 THR A C 1
ATOM 598 O O . THR A 1 82 ? 22.685 9.525 -21.678 1.00 94.25 82 THR A O 1
ATOM 601 N N . ASP A 1 83 ? 20.704 10.297 -20.941 1.00 96.06 83 ASP A N 1
ATOM 602 C CA . ASP A 1 83 ? 21.030 11.725 -20.973 1.00 96.06 83 ASP A CA 1
ATOM 603 C C . ASP A 1 83 ? 21.579 12.212 -19.616 1.00 96.06 83 ASP A C 1
ATOM 605 O O . ASP A 1 83 ? 21.814 13.404 -19.412 1.00 96.06 83 ASP A O 1
ATOM 609 N N . GLY A 1 84 ? 21.749 11.302 -18.648 1.00 96.06 84 GLY A N 1
ATOM 610 C CA . GLY A 1 84 ? 22.191 11.604 -17.290 1.00 96.06 84 GLY A CA 1
ATOM 611 C C . GLY A 1 84 ? 21.111 12.207 -16.383 1.00 96.06 84 GLY A C 1
ATOM 612 O O . GLY A 1 84 ? 21.423 12.560 -15.235 1.00 96.06 84 GLY A O 1
ATOM 613 N N . LYS A 1 85 ? 19.856 12.312 -16.840 1.00 96.38 85 LYS A N 1
ATOM 614 C CA . LYS A 1 85 ? 18.728 12.840 -16.056 1.00 96.38 85 LYS A CA 1
ATOM 615 C C . LYS A 1 85 ? 18.236 11.794 -15.067 1.00 96.38 85 LYS A C 1
ATOM 617 O O . LYS A 1 85 ? 18.293 10.596 -15.324 1.00 96.38 85 LYS A O 1
ATOM 622 N N . VAL A 1 86 ? 17.750 12.246 -13.913 1.00 94.75 86 VAL A N 1
ATOM 623 C CA . VAL A 1 86 ? 17.197 11.349 -12.892 1.00 94.75 86 VAL A CA 1
ATOM 624 C C . VAL A 1 86 ? 15.778 10.937 -13.285 1.00 94.75 86 VAL A C 1
ATOM 626 O O . VAL A 1 86 ? 14.910 11.790 -13.444 1.00 94.75 86 VAL A O 1
ATOM 629 N N . GLU A 1 87 ? 15.539 9.632 -13.384 1.00 93.69 87 GLU A N 1
ATOM 630 C CA . GLU A 1 87 ? 14.218 9.029 -13.567 1.00 93.69 87 GLU A CA 1
ATOM 631 C C . GLU A 1 87 ? 13.809 8.290 -12.285 1.00 93.69 87 GLU A C 1
ATOM 633 O O . GLU A 1 87 ? 14.575 7.481 -11.749 1.00 93.69 87 GLU A O 1
ATOM 638 N N . ILE A 1 88 ? 12.583 8.544 -11.817 1.00 92.94 88 ILE A N 1
ATOM 639 C CA . ILE A 1 88 ? 11.939 7.767 -10.752 1.00 92.94 88 ILE A CA 1
ATOM 640 C C . ILE A 1 88 ? 11.155 6.614 -11.379 1.00 92.94 88 ILE A C 1
ATOM 642 O O . ILE A 1 88 ? 10.350 6.821 -12.289 1.00 92.94 88 ILE A O 1
ATOM 646 N N . TYR A 1 89 ? 11.375 5.405 -10.871 1.00 93.56 89 TYR A N 1
ATOM 647 C CA . TYR A 1 89 ? 10.732 4.184 -11.350 1.00 93.56 89 TYR A CA 1
ATOM 648 C C . TYR A 1 89 ? 10.341 3.272 -10.184 1.00 93.56 89 TYR A C 1
ATOM 650 O O . TYR A 1 89 ? 10.790 3.465 -9.054 1.00 93.56 89 TYR A O 1
ATOM 658 N N . ILE A 1 90 ? 9.521 2.255 -10.452 1.00 96.00 90 ILE A N 1
ATOM 659 C CA . ILE A 1 90 ? 9.216 1.193 -9.487 1.00 96.00 90 ILE A CA 1
ATOM 660 C C . ILE A 1 90 ? 10.012 -0.062 -9.847 1.00 96.00 90 ILE A C 1
ATOM 662 O O . ILE A 1 90 ? 9.822 -0.641 -10.917 1.00 96.00 90 ILE A O 1
ATOM 666 N N . ASP A 1 91 ? 10.879 -0.510 -8.943 1.00 96.69 91 ASP A N 1
ATOM 667 C CA . ASP A 1 91 ? 11.586 -1.781 -9.056 1.00 96.69 91 ASP A CA 1
ATOM 668 C C . ASP A 1 91 ? 10.708 -2.934 -8.552 1.00 96.69 91 ASP A C 1
ATOM 670 O O . ASP A 1 91 ? 10.540 -3.138 -7.349 1.00 96.69 91 ASP A O 1
ATOM 674 N N . SER A 1 92 ? 10.149 -3.708 -9.482 1.00 95.81 92 SER A N 1
ATOM 675 C CA . SER A 1 92 ? 9.283 -4.858 -9.186 1.00 95.81 92 SER A CA 1
ATOM 676 C C . SER A 1 92 ? 10.019 -6.104 -8.675 1.00 95.81 92 SER A C 1
ATOM 678 O O . SER A 1 92 ? 9.374 -7.101 -8.352 1.00 95.81 92 SER A O 1
ATOM 680 N N . ARG A 1 93 ? 11.358 -6.083 -8.595 1.00 95.31 93 ARG A N 1
ATOM 681 C CA . ARG A 1 93 ? 12.153 -7.193 -8.034 1.00 95.31 93 ARG A CA 1
ATOM 682 C C . ARG A 1 93 ? 12.126 -7.206 -6.510 1.00 95.31 93 ARG A C 1
ATOM 684 O O . ARG A 1 93 ? 12.275 -8.263 -5.905 1.00 95.31 93 ARG A O 1
ATOM 691 N N . PHE A 1 94 ? 11.918 -6.040 -5.906 1.00 95.25 94 PHE A N 1
ATOM 692 C CA . PHE A 1 94 ? 11.894 -5.854 -4.462 1.00 95.25 94 PHE A CA 1
ATOM 693 C C . PHE A 1 94 ? 10.520 -5.296 -4.074 1.00 95.25 94 PHE A C 1
ATOM 695 O O . PHE A 1 94 ? 10.303 -4.091 -4.196 1.00 95.25 94 PHE A O 1
ATOM 702 N N . PRO A 1 95 ? 9.549 -6.129 -3.666 1.00 96.06 95 PRO A N 1
ATOM 703 C CA . PRO A 1 95 ? 8.243 -5.643 -3.235 1.00 96.06 95 PRO A CA 1
ATOM 704 C C . PRO A 1 95 ? 8.347 -4.963 -1.866 1.00 96.06 95 PRO A C 1
ATOM 706 O O . PRO A 1 95 ? 8.890 -5.539 -0.926 1.00 96.06 95 PRO A O 1
ATOM 709 N N . THR A 1 96 ? 7.774 -3.764 -1.737 1.00 96.31 96 THR A N 1
ATOM 710 C CA . THR A 1 96 ? 7.764 -3.011 -0.474 1.00 96.31 96 THR A CA 1
ATOM 711 C C . THR A 1 96 ? 6.355 -2.558 -0.117 1.00 96.31 96 THR A C 1
ATOM 713 O O . THR A 1 96 ? 5.633 -2.000 -0.944 1.00 96.31 96 THR A O 1
ATOM 716 N N . PHE A 1 97 ? 5.988 -2.760 1.151 1.00 96.19 97 PHE A N 1
ATOM 717 C CA . PHE A 1 97 ? 4.834 -2.119 1.774 1.00 96.19 97 PHE A CA 1
ATOM 718 C C . PHE A 1 97 ? 5.307 -0.942 2.616 1.00 96.19 97 PHE A C 1
ATOM 720 O O . PHE A 1 97 ? 6.154 -1.092 3.495 1.00 96.19 97 PHE A O 1
ATOM 727 N N . TYR A 1 98 ? 4.696 0.213 2.402 1.00 95.94 98 TYR A N 1
ATOM 728 C CA . TYR A 1 98 ? 4.818 1.349 3.302 1.00 95.94 98 TYR A CA 1
ATOM 729 C C . TYR A 1 98 ? 3.656 1.322 4.282 1.00 95.94 98 TYR A C 1
ATOM 731 O O . TYR A 1 98 ? 2.520 1.042 3.899 1.00 95.94 98 TYR A O 1
ATOM 739 N N . PHE A 1 99 ? 3.935 1.620 5.545 1.00 96.56 99 PHE A N 1
ATOM 740 C CA . PHE A 1 99 ? 2.948 1.547 6.611 1.00 96.56 99 PHE A CA 1
ATOM 741 C C . PHE A 1 99 ? 2.920 2.836 7.427 1.00 96.56 99 PHE A C 1
ATOM 743 O O . PHE A 1 99 ? 3.960 3.409 7.751 1.00 96.56 99 PHE A O 1
ATOM 750 N N . GLN A 1 100 ? 1.718 3.258 7.805 1.00 96.62 100 GLN A N 1
ATOM 751 C CA . GLN A 1 100 ? 1.501 4.331 8.757 1.00 96.62 100 GLN A CA 1
ATOM 752 C C . GLN A 1 100 ? 0.303 4.025 9.659 1.00 96.62 100 GLN A C 1
ATOM 754 O O . GLN A 1 100 ? -0.766 3.651 9.191 1.00 96.62 100 GLN A O 1
ATOM 759 N N . GLN 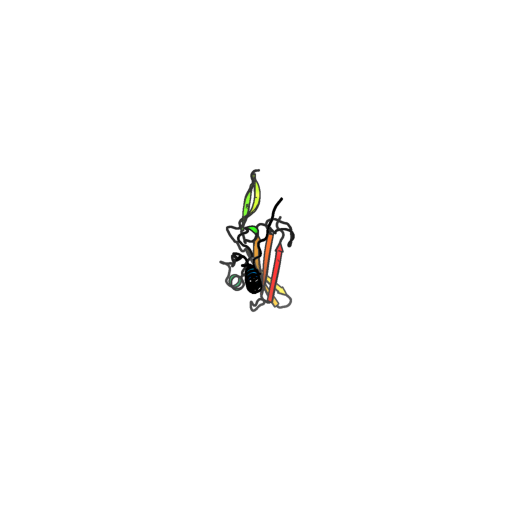A 1 101 ? 0.453 4.275 10.958 1.00 97.38 101 GLN A N 1
ATOM 760 C CA . GLN A 1 101 ? -0.654 4.272 11.910 1.00 97.38 101 GLN A CA 1
ATOM 761 C C . GLN A 1 101 ? -1.054 5.712 12.245 1.00 97.38 101 GLN A C 1
ATOM 763 O O . GLN A 1 101 ? -0.195 6.524 12.592 1.00 97.38 101 GLN A O 1
ATOM 768 N N . ARG A 1 102 ? -2.350 6.036 12.184 1.00 97.81 102 ARG A N 1
ATOM 769 C CA . ARG A 1 102 ? -2.887 7.336 12.623 1.00 97.81 102 ARG A CA 1
ATOM 770 C C . ARG A 1 102 ? -4.099 7.161 13.522 1.00 97.81 102 ARG A C 1
ATOM 772 O O . ARG A 1 102 ? -5.021 6.438 13.175 1.00 97.81 102 ARG A O 1
ATOM 779 N N . GLN A 1 103 ? -4.116 7.855 14.652 1.00 97.94 103 GLN A N 1
ATOM 780 C CA . GLN A 1 103 ? -5.277 7.899 15.538 1.00 97.94 103 GLN A CA 1
ATOM 781 C C . GLN A 1 103 ? -6.094 9.160 15.275 1.00 97.94 103 GLN A C 1
ATOM 783 O O . GLN A 1 103 ? -5.532 10.214 14.982 1.00 97.94 103 GLN A O 1
ATOM 788 N N . PHE A 1 104 ? -7.413 9.052 15.393 1.00 98.12 104 PHE A N 1
ATOM 789 C CA . PHE A 1 104 ? -8.329 10.186 15.310 1.00 98.12 104 PHE A CA 1
ATOM 790 C C . PHE A 1 104 ? -9.551 9.951 16.204 1.00 98.12 104 PHE A C 1
ATOM 792 O O . PHE A 1 104 ? -9.726 8.864 16.760 1.00 98.12 104 PHE A O 1
ATOM 799 N N . ARG A 1 105 ? -10.382 10.979 16.383 1.00 97.75 105 ARG A N 1
ATOM 800 C CA . ARG A 1 105 ? -11.628 10.894 17.156 1.00 97.75 105 ARG A CA 1
ATOM 801 C C . ARG A 1 105 ? -12.805 11.309 16.290 1.00 97.75 105 ARG A C 1
ATOM 803 O O . ARG A 1 105 ? -12.666 12.187 15.444 1.00 97.75 105 ARG A O 1
ATOM 810 N N . MET A 1 106 ? -13.949 10.686 16.532 1.00 95.56 106 MET A N 1
ATOM 811 C CA . MET A 1 106 ? -15.229 11.074 15.950 1.00 95.56 106 MET A CA 1
ATOM 812 C C . MET A 1 106 ? -16.270 11.020 17.068 1.00 95.56 106 MET A C 1
ATOM 814 O O . MET A 1 106 ? -16.533 9.953 17.622 1.00 95.56 106 MET A O 1
ATOM 818 N N . GLY A 1 107 ? -16.792 12.184 17.460 1.00 95.69 107 GLY A N 1
ATOM 819 C CA . GLY A 1 107 ? -17.555 12.316 18.701 1.00 95.69 107 GLY A CA 1
ATOM 820 C C . GLY A 1 107 ? -16.699 11.953 19.921 1.00 95.69 107 GLY A C 1
ATOM 821 O O . GLY A 1 107 ? -15.576 12.437 20.069 1.00 95.69 107 GLY A O 1
ATOM 822 N N . GLN A 1 108 ? -17.220 11.083 20.787 1.00 96.38 108 GLN A N 1
ATOM 823 C CA . GLN A 1 108 ? -16.504 10.606 21.977 1.00 96.38 108 GLN A CA 1
ATOM 824 C C . GLN A 1 108 ? -15.579 9.410 21.696 1.00 96.38 108 GLN A C 1
ATOM 826 O O . GLN A 1 108 ? -14.663 9.158 22.482 1.00 96.38 108 GLN A O 1
ATOM 831 N N . SER A 1 109 ? -15.763 8.726 20.564 1.00 97.44 109 SER A N 1
ATOM 832 C CA . SER A 1 109 ? -15.035 7.504 20.219 1.00 97.44 109 SER A CA 1
ATOM 833 C C . SER A 1 109 ? -13.680 7.787 19.567 1.00 97.44 109 SER A C 1
ATOM 835 O O . SER A 1 109 ? -13.522 8.722 18.772 1.00 97.44 109 SER A O 1
ATOM 837 N N . ARG A 1 110 ? -12.688 6.952 19.878 1.00 98.31 110 ARG A N 1
ATOM 838 C CA . ARG A 1 110 ? -11.356 6.947 19.264 1.00 98.31 110 ARG A CA 1
ATOM 839 C C . ARG A 1 110 ? -11.238 5.842 18.217 1.00 98.31 110 ARG A C 1
ATOM 841 O O . ARG A 1 110 ? -11.621 4.701 18.443 1.00 98.31 110 ARG A O 1
ATOM 848 N N . TYR A 1 111 ? -10.598 6.181 17.108 1.00 98.50 111 TYR A N 1
ATOM 849 C CA . TYR A 1 111 ? -10.352 5.280 15.993 1.00 98.50 111 TYR A CA 1
ATOM 850 C C . TYR A 1 111 ? -8.871 5.252 15.635 1.00 98.50 111 TYR A C 1
ATOM 852 O O . TYR A 1 111 ? -8.121 6.194 15.911 1.00 98.50 111 TYR A O 1
ATOM 860 N N . THR A 1 112 ? -8.445 4.161 15.004 1.00 98.50 112 THR A N 1
ATOM 861 C CA . THR A 1 112 ? -7.082 3.999 14.485 1.00 98.50 112 THR A CA 1
ATOM 862 C C . THR A 1 112 ? -7.129 3.599 13.021 1.00 98.50 112 THR A C 1
ATOM 864 O O . THR A 1 112 ? -7.635 2.537 12.697 1.00 98.50 112 THR A O 1
ATOM 867 N N . ASN A 1 113 ? -6.553 4.407 12.140 1.00 98.38 113 ASN A N 1
ATOM 868 C CA . ASN A 1 113 ? -6.274 4.025 10.763 1.00 98.38 113 ASN A CA 1
ATOM 869 C C . ASN A 1 113 ? -4.922 3.317 10.685 1.00 98.38 113 ASN A C 1
ATOM 871 O O . ASN A 1 113 ? -3.894 3.883 11.065 1.00 98.38 113 ASN A O 1
ATOM 875 N N . LEU A 1 114 ? -4.933 2.101 10.152 1.00 98.00 114 LEU A N 1
ATOM 876 C CA . LEU A 1 114 ? -3.768 1.381 9.661 1.00 98.00 114 LEU A CA 1
ATOM 877 C C . LEU A 1 114 ? -3.701 1.599 8.150 1.00 98.00 114 LEU A C 1
ATOM 879 O O . LEU A 1 114 ? -4.551 1.112 7.410 1.00 98.00 114 LEU A O 1
ATOM 883 N N . ILE A 1 115 ? -2.737 2.390 7.702 1.00 97.69 115 ILE A N 1
ATOM 884 C CA . ILE A 1 115 ? -2.596 2.828 6.316 1.00 97.69 115 ILE A CA 1
ATOM 885 C C . ILE A 1 115 ? -1.442 2.046 5.701 1.00 97.69 115 ILE A C 1
ATOM 887 O O . ILE A 1 115 ? -0.294 2.213 6.108 1.00 97.69 115 ILE A O 1
ATOM 891 N N . TYR A 1 116 ? -1.744 1.220 4.710 1.00 97.25 116 TYR A N 1
ATOM 892 C CA . TYR A 1 116 ? -0.770 0.487 3.910 1.00 97.25 116 TYR A CA 1
ATOM 893 C C . TYR A 1 116 ? -0.712 1.112 2.525 1.00 97.25 116 TYR A C 1
ATOM 895 O O . TYR A 1 116 ? -1.746 1.475 1.965 1.00 97.25 116 TYR A O 1
ATOM 903 N N . ARG A 1 117 ? 0.485 1.227 1.958 1.00 96.31 117 ARG A N 1
ATOM 904 C CA . ARG A 1 117 ? 0.684 1.706 0.594 1.00 96.31 117 ARG A CA 1
ATOM 905 C C . ARG A 1 117 ? 1.632 0.785 -0.154 1.00 96.31 117 ARG A C 1
ATOM 907 O O . ARG A 1 117 ? 2.688 0.430 0.364 1.00 96.31 117 ARG A O 1
ATOM 914 N N . VAL A 1 118 ? 1.264 0.457 -1.384 1.00 96.50 118 VAL A N 1
ATOM 915 C CA . VAL A 1 118 ? 2.114 -0.246 -2.351 1.00 96.50 118 VAL A CA 1
ATOM 916 C C . VAL A 1 118 ? 2.173 0.527 -3.661 1.00 96.50 118 VAL A C 1
ATOM 918 O O . VAL A 1 118 ? 1.320 1.381 -3.921 1.00 96.50 118 VAL A O 1
ATOM 921 N N . HIS A 1 119 ? 3.178 0.222 -4.477 1.00 95.69 119 HIS A N 1
ATOM 922 C CA . HIS A 1 119 ? 3.383 0.837 -5.783 1.00 95.69 119 HIS A CA 1
ATOM 923 C C . HIS A 1 119 ? 3.505 -0.208 -6.891 1.00 95.69 119 HIS A C 1
ATOM 925 O O . HIS A 1 119 ? 4.016 -1.306 -6.669 1.00 95.69 119 HIS A O 1
ATOM 931 N N . PHE A 1 120 ? 3.071 0.185 -8.085 1.00 94.25 120 PHE A N 1
ATOM 932 C CA . PHE A 1 120 ? 3.130 -0.579 -9.325 1.00 94.25 120 PHE A CA 1
ATOM 933 C C . PHE A 1 120 ? 3.840 0.248 -10.398 1.00 94.25 120 PHE A C 1
ATOM 935 O O . PHE A 1 120 ? 3.728 1.475 -10.429 1.00 94.25 120 PHE A O 1
ATOM 942 N N . GLU A 1 121 ? 4.548 -0.425 -11.305 1.00 93.56 121 GLU A N 1
ATOM 943 C CA . GLU A 1 121 ? 5.319 0.216 -12.382 1.00 93.56 121 GLU A CA 1
ATOM 944 C C . GLU A 1 121 ? 4.477 1.196 -13.212 1.00 93.56 121 GLU A C 1
ATOM 946 O O . GLU A 1 121 ? 4.909 2.314 -13.495 1.00 93.56 121 GLU A O 1
ATOM 951 N N . ARG A 1 122 ? 3.260 0.788 -13.585 1.00 89.00 122 ARG A N 1
ATOM 952 C CA . ARG A 1 122 ? 2.330 1.571 -14.407 1.00 89.00 122 ARG A CA 1
ATOM 953 C C . ARG A 1 122 ? 0.923 0.993 -14.346 1.00 89.00 122 ARG A C 1
ATOM 955 O O . ARG A 1 122 ? 0.750 -0.189 -14.064 1.00 89.00 122 ARG A O 1
ATOM 962 N N . VAL A 1 123 ? -0.062 1.808 -14.710 1.00 80.25 123 VAL A N 1
ATOM 963 C CA . VAL A 1 123 ? -1.443 1.360 -14.936 1.00 80.25 123 VAL A CA 1
ATOM 964 C C . VAL A 1 123 ? -1.688 1.268 -16.448 1.00 80.25 123 VAL A C 1
ATOM 966 O O . VAL A 1 123 ? -1.510 2.269 -17.146 1.00 80.25 123 VAL A O 1
ATOM 969 N N . PRO A 1 124 ? -2.037 0.092 -17.003 1.00 65.38 124 PRO A N 1
ATOM 970 C CA . PRO A 1 124 ? -2.358 -0.020 -18.420 1.00 65.38 124 PRO A CA 1
ATOM 971 C C . PRO A 1 124 ? -3.697 0.670 -18.743 1.00 65.38 124 PRO A C 1
ATOM 973 O O . PRO A 1 124 ? -4.720 0.425 -18.104 1.00 65.38 124 PRO A O 1
ATOM 976 N N . TYR A 1 125 ? -3.686 1.521 -19.769 1.00 61.44 125 TYR A N 1
ATOM 977 C CA . TYR A 1 125 ? -4.886 2.118 -20.364 1.00 61.44 125 TYR A CA 1
ATOM 978 C C . TYR A 1 125 ? -5.795 1.026 -20.973 1.00 61.44 125 TYR A C 1
ATOM 980 O O . TYR A 1 125 ? -5.249 0.053 -21.500 1.00 61.44 125 TYR A O 1
ATOM 988 N N . PRO A 1 126 ? -7.140 1.159 -20.967 1.00 60.28 126 PRO A N 1
ATOM 989 C CA . PRO A 1 126 ? -7.970 2.288 -20.505 1.00 60.28 126 PRO A CA 1
ATOM 990 C C . PRO A 1 126 ? -8.458 2.208 -19.051 1.00 60.28 126 PRO A C 1
ATOM 992 O O . PRO A 1 126 ? -9.366 2.939 -18.670 1.00 60.28 126 PRO A O 1
ATOM 995 N N . HIS A 1 127 ? -7.935 1.295 -18.234 1.00 59.94 127 HIS A N 1
ATOM 996 C CA . HIS A 1 127 ? -8.792 0.694 -17.213 1.00 59.94 127 HIS A CA 1
ATOM 997 C C . HIS A 1 127 ? -9.050 1.508 -15.940 1.00 59.94 127 HIS A C 1
ATOM 999 O O . HIS A 1 127 ? -10.016 1.181 -15.264 1.00 59.94 127 HIS A O 1
ATOM 1005 N N . LEU A 1 128 ? -8.279 2.553 -15.611 1.00 58.97 128 LEU A N 1
ATOM 1006 C CA . LEU A 1 128 ? -8.532 3.385 -14.417 1.00 58.97 128 LEU A CA 1
ATOM 1007 C C . LEU A 1 128 ? -7.987 4.816 -14.571 1.00 58.97 128 LEU A C 1
ATOM 1009 O O . LEU A 1 128 ? -8.722 5.777 -14.372 1.00 58.97 128 LEU A O 1
ATOM 1013 N N . THR A 1 129 ? -6.706 4.953 -14.932 1.00 55.94 129 THR A N 1
ATOM 1014 C CA . THR A 1 129 ? -5.969 6.217 -15.144 1.00 55.94 129 THR A CA 1
ATOM 1015 C C . THR A 1 129 ? -4.751 5.951 -16.052 1.00 55.94 129 THR A C 1
ATOM 1017 O O . THR A 1 129 ? -4.389 4.794 -16.270 1.00 55.94 129 THR A O 1
ATOM 1020 N N . SER A 1 130 ? -4.106 6.985 -16.606 1.00 59.62 130 SER A N 1
ATOM 1021 C CA . SER A 1 130 ? -2.815 6.859 -17.309 1.00 59.62 130 SER A CA 1
ATOM 1022 C C . SER A 1 130 ? -1.696 7.448 -16.454 1.00 59.62 130 SER A C 1
ATOM 1024 O O . SER A 1 130 ? -1.774 8.614 -16.074 1.00 59.62 130 SER A O 1
ATOM 1026 N N . GLY A 1 131 ? -0.653 6.672 -16.165 1.00 70.12 131 GLY A N 1
ATOM 1027 C CA . GLY A 1 131 ? 0.496 7.167 -15.409 1.00 70.12 131 GLY A CA 1
ATOM 1028 C C . GLY A 1 131 ? 1.546 6.095 -15.131 1.00 70.12 131 GLY A C 1
ATOM 1029 O O . GLY A 1 131 ? 1.256 4.892 -15.148 1.00 70.12 131 GLY A O 1
ATOM 1030 N N . LYS A 1 132 ? 2.775 6.548 -14.879 1.00 82.69 132 LYS A N 1
ATOM 1031 C CA . LYS A 1 132 ? 3.848 5.732 -14.298 1.00 82.69 132 LYS A CA 1
ATOM 1032 C C . LYS A 1 132 ? 3.701 5.731 -12.775 1.00 82.69 132 LYS A C 1
ATOM 1034 O O . LYS A 1 132 ? 3.035 6.596 -12.220 1.00 82.69 132 LYS A O 1
ATOM 1039 N N . ASN A 1 133 ? 4.313 4.771 -12.088 1.00 85.19 133 ASN A N 1
ATOM 1040 C CA . ASN A 1 133 ? 4.479 4.802 -10.628 1.00 85.19 133 ASN A CA 1
ATOM 1041 C C . ASN A 1 133 ? 3.161 4.839 -9.820 1.00 85.19 133 ASN A C 1
ATOM 1043 O O . ASN A 1 133 ? 3.095 5.432 -8.737 1.00 85.19 133 ASN A O 1
ATOM 1047 N N . GLY A 1 134 ? 2.105 4.209 -10.345 1.00 89.88 134 GLY A N 1
ATOM 1048 C CA . GLY A 1 134 ? 0.794 4.147 -9.701 1.00 89.88 134 GLY A CA 1
ATOM 1049 C C . GLY A 1 134 ? 0.866 3.524 -8.306 1.00 89.88 134 GLY A C 1
ATOM 1050 O O . GLY A 1 134 ? 1.696 2.657 -8.035 1.00 89.88 134 GLY A O 1
ATOM 1051 N N . GLY A 1 135 ? -0.002 3.975 -7.406 1.00 92.19 135 GLY A N 1
ATOM 1052 C CA . GLY A 1 135 ? -0.034 3.507 -6.023 1.00 92.19 135 GLY A CA 1
ATOM 1053 C C . GLY A 1 135 ? -1.412 3.017 -5.608 1.00 92.19 135 GLY A C 1
ATOM 1054 O O . GLY A 1 135 ? -2.426 3.413 -6.184 1.00 92.19 135 GLY A O 1
ATOM 1055 N N . LEU A 1 136 ? -1.439 2.170 -4.585 1.00 93.88 136 LEU A N 1
ATOM 1056 C CA . 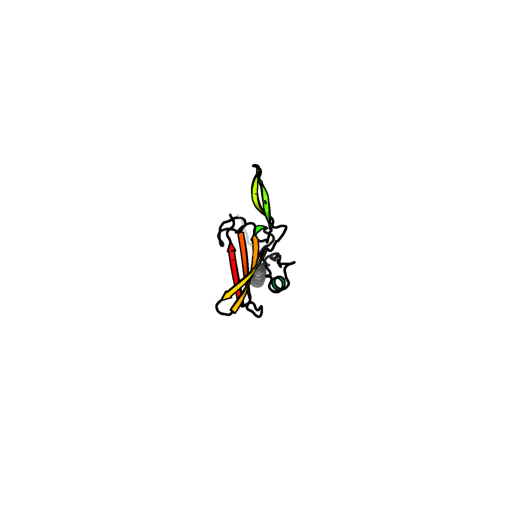LEU A 1 136 ? -2.659 1.732 -3.920 1.00 93.88 136 LEU A CA 1
ATOM 1057 C C . LEU A 1 136 ? -2.502 1.946 -2.418 1.00 93.88 136 LEU A C 1
ATOM 1059 O O . LEU A 1 136 ? -1.597 1.384 -1.801 1.00 93.88 136 LEU A O 1
ATOM 1063 N N . PHE A 1 137 ? -3.394 2.748 -1.845 1.00 96.62 137 PHE A N 1
ATOM 1064 C CA . PHE A 1 137 ? -3.604 2.826 -0.409 1.00 96.62 137 PHE A CA 1
ATOM 1065 C C . PHE A 1 137 ? -4.677 1.833 0.015 1.00 96.62 137 PHE A C 1
ATOM 1067 O O . PHE A 1 137 ? -5.726 1.742 -0.618 1.00 96.62 137 PHE A O 1
ATOM 1074 N N . ILE A 1 138 ? -4.425 1.142 1.119 1.00 97.44 138 ILE A N 1
ATOM 1075 C CA . ILE A 1 138 ? -5.377 0.279 1.812 1.00 97.44 138 ILE A CA 1
ATOM 1076 C C . ILE A 1 138 ? -5.428 0.782 3.250 1.00 97.44 138 ILE A C 1
ATOM 1078 O O . ILE A 1 138 ? -4.417 0.772 3.949 1.00 97.44 138 ILE A O 1
ATOM 1082 N N . ILE A 1 139 ? -6.583 1.272 3.679 1.00 98.12 139 ILE A N 1
ATOM 1083 C CA . ILE A 1 139 ? -6.775 1.875 4.995 1.00 98.12 139 ILE A CA 1
ATOM 1084 C C . ILE A 1 139 ? -7.729 0.986 5.778 1.00 98.12 139 ILE A C 1
ATOM 1086 O O . ILE A 1 139 ? -8.889 0.855 5.399 1.00 98.12 139 ILE A O 1
ATOM 1090 N N . VAL A 1 140 ? -7.246 0.394 6.867 1.00 98.25 140 VAL A N 1
ATOM 1091 C CA . VAL A 1 140 ? -8.061 -0.372 7.813 1.00 98.25 140 VAL A CA 1
ATOM 1092 C C . VAL A 1 140 ? -8.326 0.507 9.029 1.00 98.25 140 VAL A C 1
ATOM 1094 O O . VAL A 1 140 ? -7.411 0.809 9.796 1.00 98.25 140 VAL A O 1
ATOM 1097 N N . THR A 1 141 ? -9.569 0.940 9.209 1.00 98.50 141 THR A N 1
ATOM 1098 C CA . THR A 1 141 ? -9.996 1.708 10.381 1.00 98.50 141 THR A CA 1
ATOM 1099 C C . THR A 1 141 ? -10.450 0.756 11.476 1.00 98.50 141 THR A C 1
ATOM 1101 O O . THR A 1 141 ? -11.329 -0.078 11.259 1.00 98.50 141 THR A O 1
ATOM 1104 N N . LEU A 1 142 ? -9.867 0.903 12.662 1.00 98.62 142 LEU A N 1
ATOM 1105 C CA . LEU A 1 142 ? -10.204 0.151 13.861 1.00 98.62 142 LEU A CA 1
ATOM 1106 C C . LEU A 1 142 ? -10.967 1.019 14.865 1.00 98.62 142 LEU A C 1
ATOM 1108 O O . LEU A 1 142 ? -10.658 2.206 15.005 1.00 98.62 142 LEU A O 1
ATOM 1112 N N . ASP A 1 143 ? -11.891 0.407 15.601 1.00 98.25 143 ASP A N 1
ATOM 1113 C CA . ASP A 1 143 ? -12.520 0.997 16.787 1.00 98.25 143 ASP A CA 1
ATOM 1114 C C . ASP A 1 143 ? -11.623 0.906 18.043 1.00 98.25 143 ASP A C 1
ATOM 1116 O O . ASP A 1 143 ? -10.472 0.456 18.000 1.00 98.25 143 ASP A O 1
ATOM 1120 N N . GLU A 1 144 ? -12.148 1.328 19.196 1.00 97.44 144 GLU A N 1
ATOM 1121 C CA . GLU A 1 144 ? -11.433 1.290 20.481 1.00 97.44 144 GLU A CA 1
ATOM 1122 C C . GLU A 1 144 ? -11.087 -0.128 20.951 1.00 97.44 144 GLU A C 1
ATOM 1124 O O . GLU A 1 144 ? -10.066 -0.328 21.613 1.00 97.44 144 GLU A O 1
ATOM 1129 N N . ALA A 1 145 ? -11.895 -1.114 20.556 1.00 97.69 145 ALA A N 1
ATOM 1130 C CA . ALA A 1 145 ? -11.660 -2.530 20.805 1.00 97.69 145 ALA A CA 1
ATOM 1131 C C . ALA A 1 145 ? -10.706 -3.159 19.771 1.00 97.69 145 ALA A C 1
ATOM 1133 O O . ALA A 1 145 ? -10.494 -4.372 19.785 1.00 97.69 145 ALA A O 1
ATOM 1134 N N . ARG A 1 146 ? -10.099 -2.343 18.892 1.00 97.38 146 ARG A N 1
ATOM 1135 C CA . ARG A 1 146 ? -9.195 -2.754 17.806 1.00 97.38 146 ARG A CA 1
ATOM 1136 C C . ARG A 1 146 ? -9.859 -3.691 16.794 1.00 97.38 146 ARG A C 1
ATOM 1138 O O . ARG A 1 146 ? -9.182 -4.501 16.163 1.00 97.38 146 ARG A O 1
ATOM 1145 N N . ARG A 1 147 ? -11.177 -3.590 16.626 1.00 97.75 147 ARG A N 1
ATOM 1146 C CA . ARG A 1 147 ? -11.924 -4.337 15.611 1.00 97.75 147 ARG A CA 1
ATOM 1147 C C . ARG A 1 147 ? -11.986 -3.510 14.330 1.00 97.75 147 ARG A C 1
ATOM 1149 O O . ARG A 1 147 ? -12.232 -2.307 14.421 1.00 97.75 147 ARG A O 1
ATOM 1156 N N . PRO A 1 148 ? -11.771 -4.111 13.149 1.00 97.88 148 PRO A N 1
ATOM 1157 C CA . PRO A 1 148 ? -11.934 -3.398 11.893 1.00 97.88 148 PRO A CA 1
ATOM 1158 C C . PRO A 1 148 ? -13.402 -3.011 11.704 1.00 97.88 148 PRO A C 1
ATOM 1160 O O . PRO A 1 148 ? -14.286 -3.859 11.792 1.00 97.88 148 PRO A O 1
ATOM 1163 N N . VAL A 1 149 ? -13.649 -1.729 11.448 1.00 98.12 149 VAL A N 1
ATOM 1164 C CA . VAL A 1 149 ? -14.990 -1.170 11.204 1.00 98.12 149 VAL A CA 1
ATOM 1165 C C . VAL A 1 149 ? -15.146 -0.609 9.793 1.00 98.12 149 VAL A C 1
ATOM 1167 O O . VAL A 1 149 ? -16.267 -0.469 9.315 1.00 98.12 149 VAL A O 1
ATOM 1170 N N . LEU A 1 150 ? -14.036 -0.307 9.113 1.00 98.12 150 LEU A N 1
ATOM 1171 C CA . LEU A 1 150 ? -14.025 0.161 7.730 1.00 98.12 150 LEU A CA 1
ATOM 1172 C C . LEU A 1 150 ? -12.723 -0.254 7.040 1.00 98.12 150 LEU A C 1
ATOM 1174 O O . LEU A 1 150 ? -11.646 -0.176 7.634 1.00 98.12 150 LEU A O 1
ATOM 1178 N N . ILE A 1 151 ? -12.830 -0.669 5.778 1.00 97.88 151 ILE A N 1
ATOM 1179 C CA . ILE A 1 151 ? -11.693 -0.868 4.878 1.00 97.88 151 ILE A CA 1
ATOM 1180 C C . ILE A 1 151 ? -11.916 0.011 3.653 1.00 97.88 151 ILE A C 1
ATOM 1182 O O . ILE A 1 151 ? -12.934 -0.121 2.976 1.00 97.88 151 ILE A O 1
ATOM 1186 N N . THR A 1 152 ? -10.954 0.879 3.358 1.00 97.38 152 THR A N 1
ATOM 1187 C CA . THR A 1 152 ? -11.007 1.786 2.208 1.00 97.38 152 THR A CA 1
ATOM 1188 C C . THR A 1 152 ? -9.791 1.571 1.322 1.00 97.38 152 THR A C 1
ATOM 1190 O O . THR A 1 152 ? -8.659 1.562 1.806 1.00 97.38 152 THR A O 1
ATOM 1193 N N . THR A 1 153 ? -10.010 1.449 0.015 1.00 95.62 153 THR A N 1
ATOM 1194 C CA . THR A 1 153 ? -8.943 1.388 -0.990 1.00 95.62 153 THR A CA 1
ATOM 1195 C C . THR A 1 153 ? -8.942 2.645 -1.846 1.00 95.62 153 THR A C 1
ATOM 1197 O O . THR A 1 153 ? -9.992 3.043 -2.347 1.00 95.62 153 THR A O 1
ATOM 1200 N N . VAL A 1 154 ? -7.775 3.259 -2.045 1.00 93.50 154 VAL A N 1
ATOM 1201 C CA . VAL A 1 154 ? -7.633 4.470 -2.868 1.00 93.50 154 VAL A CA 1
ATOM 1202 C C . VAL A 1 154 ? -6.466 4.303 -3.829 1.00 93.50 154 VAL A C 1
ATOM 1204 O O . VAL A 1 154 ? -5.331 4.081 -3.406 1.00 93.50 154 VAL A O 1
ATOM 1207 N N . HIS A 1 155 ? -6.736 4.435 -5.125 1.00 90.25 155 HIS A N 1
ATOM 1208 C CA . HIS A 1 155 ? -5.693 4.476 -6.144 1.00 90.25 155 HIS A CA 1
ATOM 1209 C C . HIS A 1 155 ? -5.074 5.871 -6.226 1.00 90.25 155 HIS A C 1
ATOM 1211 O O . HIS A 1 155 ? -5.777 6.877 -6.150 1.00 90.25 155 HIS A O 1
ATOM 1217 N N . THR A 1 156 ? -3.761 5.933 -6.437 1.00 87.06 156 THR A N 1
ATOM 1218 C CA . THR A 1 156 ? -3.070 7.177 -6.785 1.00 87.06 156 THR A CA 1
ATOM 1219 C C . THR A 1 156 ? -2.488 7.102 -8.178 1.00 87.06 156 THR A C 1
ATOM 1221 O O . THR A 1 156 ? -1.813 6.128 -8.520 1.00 87.06 156 THR A O 1
ATOM 1224 N N . CYS A 1 157 ? -2.667 8.174 -8.942 1.00 80.25 157 CYS A N 1
ATOM 1225 C CA . CYS A 1 157 ? -1.845 8.433 -10.113 1.00 80.25 157 CYS A CA 1
ATOM 1226 C C . CYS A 1 157 ? -0.415 8.728 -9.649 1.00 80.25 157 CYS A C 1
ATOM 1228 O O . CYS A 1 157 ? -0.222 9.477 -8.690 1.00 80.25 157 CYS A O 1
ATOM 1230 N N . GLY A 1 158 ? 0.571 8.124 -10.303 1.00 68.12 158 GLY A N 1
ATOM 1231 C CA . GLY A 1 158 ? 1.941 8.616 -10.241 1.00 68.12 158 GLY A CA 1
ATOM 1232 C C . GLY A 1 158 ? 2.218 9.517 -11.443 1.00 68.12 158 GLY A C 1
ATOM 1233 O O . GLY A 1 158 ? 1.525 9.430 -12.464 1.00 68.12 158 GLY A O 1
ATOM 1234 N N . CYS A 1 159 ? 3.195 10.405 -11.276 1.00 61.12 159 CYS A N 1
ATOM 1235 C CA . CYS A 1 159 ? 3.730 11.249 -12.340 1.00 61.12 159 CYS A CA 1
ATOM 1236 C C . CYS A 1 159 ? 4.880 10.532 -13.061 1.00 61.12 159 CYS A C 1
ATOM 1238 O O . CYS A 1 159 ? 5.598 9.734 -12.403 1.00 61.12 159 CYS A O 1
#

Sequence (159 aa):
MKTLRGLAAPRHPGPPFPHLALGVLLLLVYTSAATSGAVSETQAYVASGGPPLASRHAPVIAPQNTLRSYNRVGTPAARRDTDGKVEIYIDSRFPTFYFQQRQFRMGQSRYTNLIYRVHFERVPYPHLTSGKNGGLFIIVTLDEARRPVLITTVHTCGC

pLDDT: mean 81.51, std 19.17, range [38.03, 98.62]

Foldseek 3Di:
DDDDDDDDDDDDDDDDDPPVVVVVVVVVVVPPPPPPPPPFDWDKDWDDDDDPLCNVPTDIDTFTNVVDQQSAWFDWDWDADPVRDIDIFGDRVHHDKDWDWDWDDDPPWIKIKIKIKTWGQFDDPDPDDGAGTKMKIWIFMATPVSDGPDIDIDIDHDD

Secondary structure (DSSP, 8-state):
--------PPPPPPP---HHHHHHHHHHHTTS------------EE--SS-HHHHHTPPEE--S-TTSGGGS-BEEEEEE-TTS-EEEEEETTS---EEEEEEEEETTEEEEEEEEEEE-SEEPTTSS--EES-EEEEEEEE-TT--EEEEEEEEE---

Radius of gyration: 33.95 Å; chains: 1; bounding box: 50×73×113 Å